Protein AF-A0A090WE42-F1 (afdb_monomer)

Nearest PDB structures (foldseek):
  3zqp-assembly1_C  TM=3.800E-01  e=1.355E+00  Bacillus phage SF6
  2wbl-assembly1_B  TM=4.233E-01  e=5.595E+00  Arabidopsis thaliana
  2e6b-assembly1_A  TM=3.872E-01  e=5.595E+00  Thermus thermophilus HB8
  2nty-assembly1_A  TM=4.345E-01  e=8.236E+00  Arabidopsis thaliana

Radius of gyration: 17.05 Å; Cα contacts (8 Å, |Δi|>4): 42; chains: 1; bounding box: 36×23×44 Å

Secondary structure (DSSP, 8-state):
-------EEEEEEEEETTTEEEEEEEEE-GGG--TTHHHHHHHTT-

pLDDT: mean 90.88, std 10.33, range [43.81, 97.94]

Sequence (46 aa):
MAHGREPRTETLVFESPYNGRVEKTVELFTWEKLDYVDEVKKAFSL

Foldseek 3Di:
DDPADDKDWDWDWDADPPPGIDIDTDIPRPVSDCPCVVVVCVVVVD

Structure (mmCIF, N/CA/C/O backbone):
data_AF-A0A090WE42-F1
#
_entry.id   AF-A0A090WE42-F1
#
loop_
_atom_site.group_PDB
_atom_site.id
_atom_site.type_symbol
_atom_site.label_atom_id
_atom_site.label_alt_id
_atom_site.label_comp_id
_atom_site.label_asym_id
_atom_site.label_entity_id
_atom_site.label_seq_id
_atom_site.pdbx_PDB_ins_code
_atom_site.Cartn_x
_atom_site.Cartn_y
_atom_site.Cartn_z
_atom_site.occupancy
_atom_site.B_iso_or_equiv
_atom_site.auth_seq_id
_atom_site.auth_comp_id
_atom_site.auth_asym_id
_atom_site.auth_atom_id
_atom_site.pdbx_PDB_model_num
ATOM 1 N N . MET A 1 1 ? -13.773 18.840 -2.342 1.00 43.81 1 MET A N 1
ATOM 2 C CA . MET A 1 1 ? -13.435 17.620 -3.106 1.00 43.81 1 MET A CA 1
ATOM 3 C C . MET A 1 1 ? -12.213 17.034 -2.424 1.00 43.81 1 MET A C 1
ATOM 5 O O . MET A 1 1 ? -11.240 17.761 -2.287 1.00 43.81 1 MET A O 1
ATOM 9 N N . ALA A 1 2 ? -12.312 15.839 -1.838 1.00 54.25 2 ALA A N 1
ATOM 10 C CA . ALA A 1 2 ? -11.252 15.294 -0.986 1.00 54.25 2 ALA A CA 1
ATOM 11 C C . ALA A 1 2 ? -9.970 15.058 -1.804 1.00 54.25 2 ALA A C 1
ATOM 13 O O . ALA A 1 2 ? -10.028 14.468 -2.877 1.00 54.25 2 ALA A O 1
ATOM 14 N N . HIS A 1 3 ? -8.829 15.541 -1.310 1.00 69.25 3 HIS A N 1
ATOM 15 C CA . HIS A 1 3 ? -7.527 15.473 -1.988 1.00 69.25 3 HIS A CA 1
ATOM 16 C C . HIS A 1 3 ? -6.826 14.098 -1.867 1.00 69.25 3 HIS A C 1
ATOM 18 O O . HIS A 1 3 ? -5.641 13.998 -2.175 1.00 69.25 3 HIS A O 1
ATOM 24 N N . GLY A 1 4 ? -7.535 13.055 -1.416 1.00 79.62 4 GLY A N 1
ATOM 25 C CA . GLY A 1 4 ? -7.007 11.693 -1.277 1.00 79.62 4 GLY A CA 1
ATOM 26 C C . GLY A 1 4 ? -6.980 10.939 -2.608 1.00 79.62 4 GLY A C 1
ATOM 27 O O . GLY A 1 4 ? -7.780 11.213 -3.507 1.00 79.62 4 GLY A O 1
ATOM 28 N N . ARG A 1 5 ? -6.047 9.992 -2.748 1.00 89.50 5 ARG A N 1
ATOM 29 C CA . ARG A 1 5 ? -5.949 9.109 -3.922 1.00 89.50 5 ARG A CA 1
ATOM 30 C C . ARG A 1 5 ? -6.403 7.704 -3.551 1.00 89.50 5 ARG A C 1
ATOM 32 O O . ARG A 1 5 ? -6.066 7.212 -2.482 1.00 89.50 5 ARG A O 1
ATOM 39 N N . GLU A 1 6 ? -7.140 7.062 -4.451 1.00 91.19 6 GLU A N 1
ATOM 40 C CA . GLU A 1 6 ? -7.621 5.698 -4.240 1.00 91.19 6 GLU A CA 1
ATOM 41 C C . GLU A 1 6 ? -6.452 4.692 -4.293 1.00 91.19 6 GLU A C 1
ATOM 43 O O . GLU A 1 6 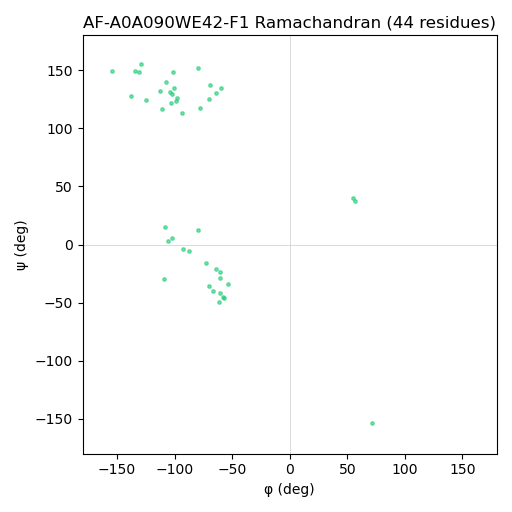? -5.705 4.690 -5.284 1.00 91.19 6 GLU A O 1
ATOM 48 N N . PRO A 1 7 ? -6.267 3.856 -3.250 1.00 9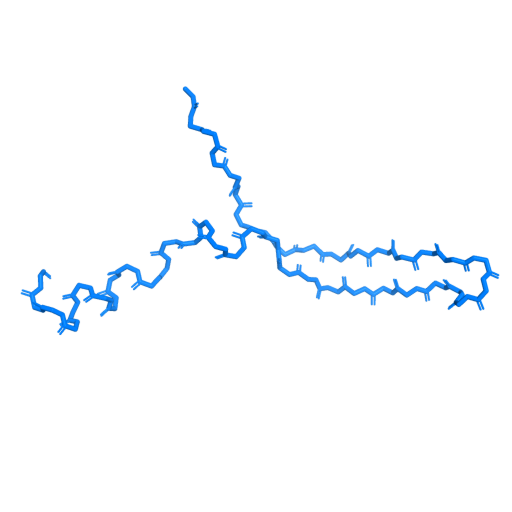5.00 7 PRO A N 1
ATOM 49 C CA . PRO A 1 7 ? -5.269 2.794 -3.249 1.00 95.00 7 PRO A CA 1
ATOM 50 C C . PRO A 1 7 ? -5.522 1.805 -4.381 1.00 95.00 7 PRO A C 1
ATOM 52 O O . PRO A 1 7 ? -6.652 1.373 -4.602 1.00 95.00 7 PRO A O 1
ATOM 55 N N . ARG A 1 8 ? -4.469 1.431 -5.107 1.00 94.50 8 ARG A N 1
ATOM 56 C CA . ARG A 1 8 ? -4.602 0.560 -6.282 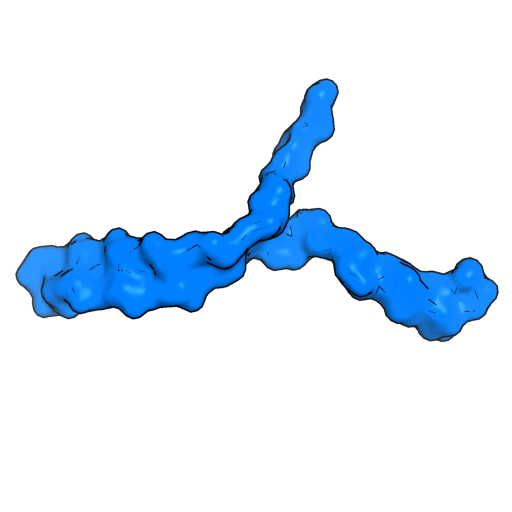1.00 94.50 8 ARG A CA 1
ATOM 57 C C . ARG A 1 8 ? -3.337 -0.223 -6.569 1.00 94.50 8 ARG A C 1
ATOM 59 O O . ARG A 1 8 ? -2.229 0.252 -6.326 1.00 94.50 8 ARG A O 1
ATOM 66 N N . THR A 1 9 ? -3.513 -1.414 -7.121 1.00 96.94 9 THR A N 1
ATOM 67 C CA . THR A 1 9 ? -2.414 -2.275 -7.554 1.00 96.94 9 THR A CA 1
ATOM 68 C C . THR A 1 9 ? -2.216 -2.122 -9.054 1.00 96.94 9 THR A C 1
ATOM 70 O O . THR A 1 9 ? -3.140 -2.341 -9.833 1.00 96.94 9 THR A O 1
ATOM 73 N N . GLU A 1 10 ? -1.005 -1.756 -9.461 1.00 97.19 10 GLU A N 1
ATOM 74 C CA . GLU A 1 10 ? -0.644 -1.556 -10.864 1.00 97.19 10 GLU A CA 1
ATOM 75 C C . GLU A 1 10 ? 0.649 -2.304 -11.193 1.00 97.19 10 GLU A C 1
ATOM 77 O O . GLU A 1 10 ? 1.534 -2.447 -10.348 1.00 97.19 10 GLU A O 1
ATOM 82 N N . THR A 1 11 ? 0.780 -2.763 -12.439 1.00 97.62 11 THR A N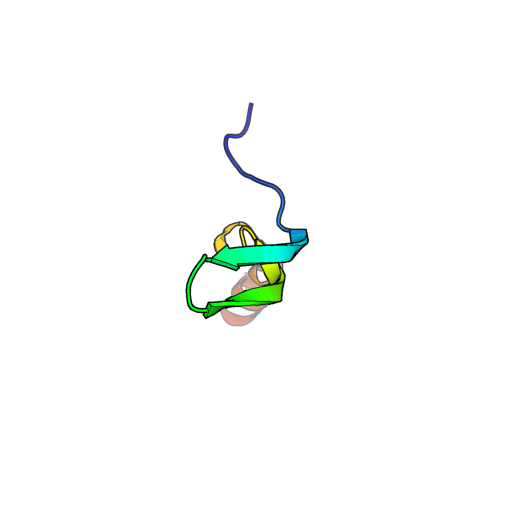 1
ATOM 83 C CA . THR A 1 11 ? 2.063 -3.248 -12.963 1.00 97.62 11 THR A CA 1
ATOM 84 C C . THR A 1 11 ? 2.765 -2.102 -13.669 1.00 97.62 11 THR A C 1
ATOM 86 O O . THR A 1 11 ? 2.294 -1.616 -14.694 1.00 97.62 11 THR A O 1
ATOM 89 N N . LEU A 1 12 ? 3.885 -1.664 -13.100 1.00 95.94 12 LEU A N 1
ATOM 90 C CA . LEU A 1 12 ? 4.697 -0.579 -13.627 1.00 95.94 12 LEU A CA 1
ATOM 91 C C . LEU A 1 12 ? 5.902 -1.140 -14.373 1.00 95.94 12 LEU A C 1
ATOM 93 O O . LEU A 1 12 ? 6.596 -2.037 -13.889 1.00 95.94 12 LEU A O 1
ATOM 97 N N . VAL A 1 13 ? 6.151 -0.571 -15.547 1.00 95.69 13 VAL A N 1
ATOM 98 C CA . VAL A 1 13 ? 7.304 -0.886 -16.385 1.00 95.69 13 VAL A CA 1
ATOM 99 C C . VAL A 1 13 ? 8.322 0.238 -16.231 1.00 95.69 13 VAL A C 1
ATOM 101 O O . VAL A 1 13 ? 8.023 1.400 -16.503 1.00 95.69 13 VAL A O 1
ATOM 104 N N . PHE A 1 14 ? 9.525 -0.109 -15.793 1.00 93.81 14 PHE A N 1
ATOM 105 C CA . PHE A 1 14 ? 10.656 0.79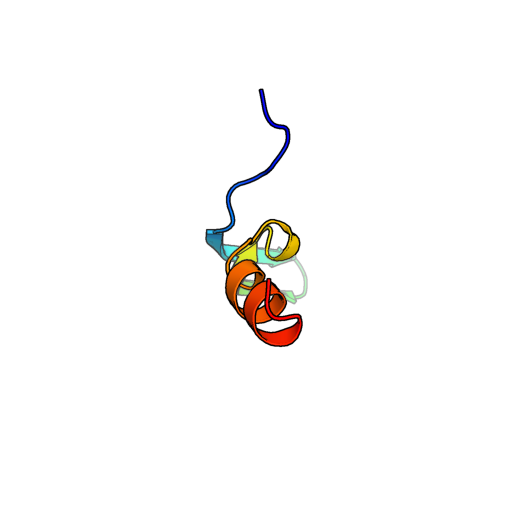8 -15.658 1.00 93.81 14 PHE A CA 1
ATOM 106 C C . PHE A 1 14 ? 11.698 0.425 -16.704 1.00 93.81 14 PHE A C 1
ATOM 108 O O . PHE A 1 14 ? 12.244 -0.677 -16.671 1.00 93.81 14 PHE A O 1
ATOM 115 N N . GLU A 1 15 ? 11.979 1.334 -17.630 1.00 94.38 15 GLU A N 1
ATOM 116 C CA . GLU A 1 15 ? 12.975 1.125 -18.680 1.00 94.38 15 GLU A CA 1
ATOM 117 C C . GLU A 1 15 ? 14.152 2.077 -18.463 1.00 94.38 15 GLU A C 1
ATOM 119 O O . GLU A 1 15 ? 13.962 3.273 -18.232 1.00 94.38 15 GLU A O 1
ATOM 124 N N . SER A 1 16 ? 15.381 1.556 -18.517 1.00 90.69 16 SER A N 1
ATOM 125 C CA . SER A 1 16 ? 16.585 2.386 -18.535 1.00 90.69 16 SER A CA 1
ATOM 126 C C . SER A 1 16 ? 17.586 1.914 -19.596 1.00 90.69 16 SER A C 1
ATOM 128 O O . SER A 1 16 ? 17.679 0.712 -19.859 1.00 90.69 16 SER A O 1
ATOM 130 N N . PRO A 1 17 ? 18.382 2.830 -20.186 1.00 87.94 17 PRO A N 1
ATOM 131 C CA . PRO A 1 17 ? 19.317 2.486 -21.262 1.00 87.94 17 PRO A CA 1
ATOM 132 C C . PRO A 1 17 ? 20.391 1.462 -20.869 1.00 87.94 17 PRO A C 1
ATOM 134 O O . PRO A 1 17 ? 20.943 0.794 -21.736 1.00 87.94 17 PRO A O 1
ATOM 137 N N . TYR A 1 18 ? 20.701 1.351 -19.574 1.00 89.00 18 TYR A N 1
ATOM 138 C CA . TYR A 1 18 ? 21.786 0.510 -19.061 1.00 89.00 18 TYR A CA 1
ATOM 139 C C . TYR A 1 18 ? 21.288 -0.727 -18.311 1.00 89.00 18 TYR A C 1
ATOM 141 O O . TYR A 1 18 ? 21.959 -1.753 -18.323 1.00 89.00 18 TYR A O 1
ATOM 149 N N . ASN A 1 19 ? 20.114 -0.644 -17.674 1.00 82.81 19 ASN A N 1
ATOM 150 C CA . ASN A 1 19 ? 19.578 -1.726 -16.840 1.00 82.81 19 ASN A CA 1
ATOM 151 C C . ASN A 1 19 ? 18.416 -2.475 -17.509 1.00 82.81 19 ASN A C 1
ATOM 153 O O . ASN A 1 19 ? 17.840 -3.372 -16.897 1.0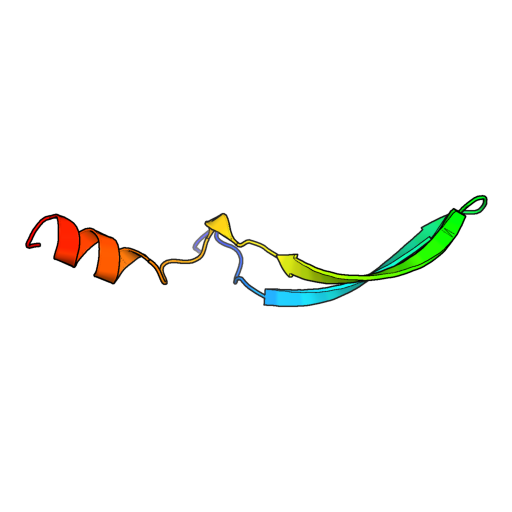0 82.81 19 ASN A O 1
ATOM 157 N N . GLY A 1 20 ? 18.074 -2.129 -18.754 1.00 91.00 20 GLY A N 1
ATOM 158 C CA . GLY A 1 20 ? 17.008 -2.780 -19.507 1.00 91.00 20 GLY A CA 1
ATOM 159 C C . GLY A 1 20 ? 15.613 -2.448 -18.977 1.00 91.00 20 GLY A C 1
ATOM 160 O O . GLY A 1 20 ? 15.382 -1.382 -18.402 1.00 91.00 20 GLY A O 1
ATOM 161 N N . ARG A 1 21 ? 14.670 -3.365 -19.210 1.00 94.88 21 ARG A N 1
ATOM 162 C CA . ARG A 1 21 ? 13.262 -3.253 -18.812 1.00 94.88 21 ARG A CA 1
ATOM 163 C C . ARG A 1 21 ? 12.989 -4.100 -17.577 1.00 94.88 21 ARG A C 1
ATOM 165 O O . ARG A 1 21 ? 13.290 -5.291 -17.560 1.00 94.88 21 ARG A O 1
ATOM 172 N N . VAL A 1 22 ? 12.365 -3.495 -16.575 1.00 95.12 22 VAL A N 1
ATOM 173 C CA . VAL A 1 22 ? 11.934 -4.157 -15.345 1.00 95.12 22 VAL A CA 1
ATOM 174 C C . VAL A 1 22 ? 10.445 -3.923 -15.157 1.00 95.12 22 VAL A C 1
ATOM 176 O O . VAL A 1 22 ? 9.997 -2.782 -15.097 1.00 95.12 22 VAL A O 1
ATOM 179 N N . GLU A 1 23 ? 9.683 -5.001 -15.016 1.00 96.56 23 GLU A N 1
ATOM 180 C CA . GLU A 1 23 ? 8.256 -4.936 -14.700 1.00 96.56 23 GLU A CA 1
ATOM 181 C C . GLU A 1 23 ? 8.040 -5.305 -13.237 1.00 96.56 23 GLU A C 1
ATOM 183 O O . GLU A 1 23 ? 8.578 -6.305 -12.754 1.00 96.56 23 GLU A O 1
ATOM 188 N N . LYS A 1 24 ? 7.276 -4.484 -12.512 1.00 96.38 24 LYS A N 1
ATOM 189 C CA . LYS A 1 24 ? 6.907 -4.756 -11.121 1.00 96.38 24 LYS A CA 1
ATOM 190 C C . LYS A 1 24 ? 5.451 -4.429 -10.865 1.00 96.38 24 LYS A C 1
ATOM 192 O O . LYS A 1 24 ? 5.010 -3.304 -11.084 1.00 96.38 24 LYS A O 1
ATOM 197 N N . THR A 1 25 ? 4.739 -5.396 -10.310 1.00 97.94 25 THR A N 1
ATOM 198 C CA . THR A 1 25 ? 3.429 -5.172 -9.706 1.00 97.94 25 THR A CA 1
ATOM 199 C C . THR A 1 25 ? 3.626 -4.552 -8.326 1.00 97.94 25 THR A C 1
ATOM 201 O O . THR A 1 25 ? 4.267 -5.149 -7.461 1.00 97.94 25 THR A O 1
ATOM 204 N N . VAL A 1 26 ? 3.126 -3.332 -8.139 1.00 96.81 26 VAL A N 1
ATOM 205 C CA . VAL A 1 26 ? 3.244 -2.563 -6.896 1.00 96.81 26 VAL A CA 1
ATOM 206 C C . VAL A 1 26 ? 1.883 -2.052 -6.453 1.00 96.81 26 VAL A C 1
ATOM 208 O O . VAL A 1 26 ? 0.972 -1.859 -7.257 1.00 96.81 26 VAL A O 1
ATOM 211 N N . GLU A 1 27 ? 1.756 -1.812 -5.155 1.00 96.62 27 GLU A N 1
ATOM 212 C CA . GLU A 1 27 ? 0.590 -1.158 -4.583 1.00 96.62 27 GLU A CA 1
ATOM 213 C C . GLU A 1 27 ? 0.878 0.333 -4.368 1.00 96.62 27 GLU A C 1
ATOM 215 O O . GLU A 1 27 ? 1.878 0.703 -3.750 1.00 96.62 27 GLU A O 1
ATOM 220 N N . LEU A 1 28 ? 0.014 1.193 -4.904 1.00 95.81 28 LEU A N 1
ATOM 221 C CA . LEU A 1 28 ? 0.111 2.645 -4.806 1.00 95.81 28 LEU A CA 1
ATOM 222 C C . LEU A 1 28 ? -0.844 3.181 -3.737 1.00 95.81 28 LEU A C 1
ATOM 224 O O . LEU A 1 28 ?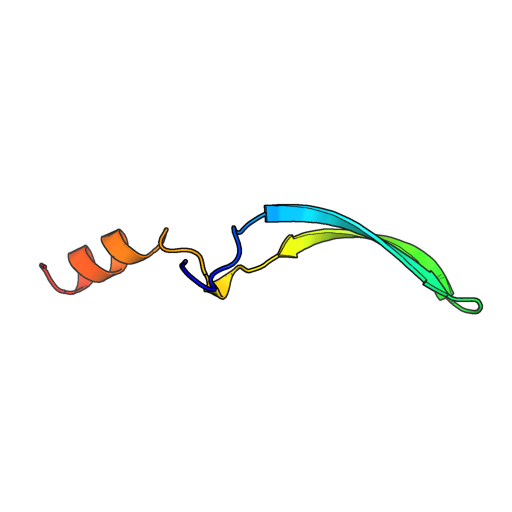 -1.931 2.644 -3.540 1.00 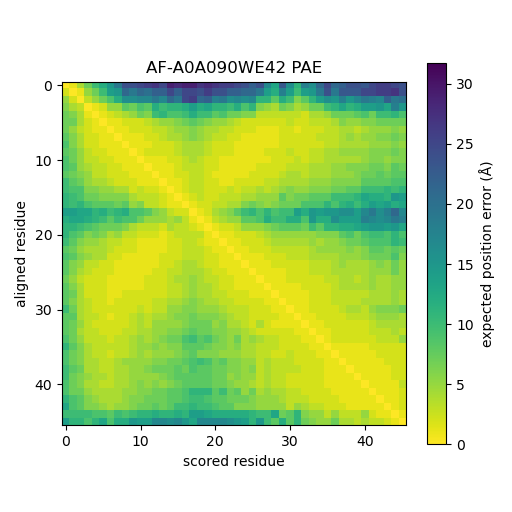95.81 28 LEU A O 1
ATOM 228 N N . PHE A 1 29 ? -0.444 4.285 -3.097 1.00 93.50 29 PHE A N 1
ATOM 229 C CA . PHE A 1 29 ? -1.218 4.991 -2.061 1.00 93.50 29 PHE A CA 1
ATOM 230 C C . PHE A 1 29 ? -1.601 4.110 -0.864 1.00 93.50 29 PHE A C 1
ATOM 232 O O . PHE A 1 29 ? -2.667 4.264 -0.279 1.00 93.50 29 PHE A O 1
ATOM 239 N N . THR A 1 30 ? -0.697 3.216 -0.461 1.00 92.94 30 THR A N 1
ATOM 240 C CA . THR A 1 30 ? -0.870 2.302 0.682 1.00 92.94 30 THR A CA 1
ATOM 241 C C . THR A 1 30 ? -1.229 3.030 1.984 1.00 92.94 30 THR A C 1
ATOM 243 O O . THR A 1 30 ? -2.006 2.515 2.777 1.00 92.94 30 THR A O 1
ATOM 246 N N . TRP A 1 31 ? -0.711 4.246 2.192 1.00 91.69 31 TRP A N 1
ATOM 247 C CA . TRP A 1 31 ? -0.967 5.069 3.383 1.00 91.69 31 TRP A CA 1
ATOM 248 C C . TRP A 1 31 ? -2.370 5.686 3.443 1.00 91.69 31 TRP A C 1
ATOM 250 O O . TRP A 1 31 ? -2.781 6.143 4.503 1.00 91.69 31 TRP A O 1
ATOM 260 N N . GLU A 1 32 ? -3.099 5.711 2.326 1.00 92.50 32 GLU A N 1
ATOM 261 C CA . GLU A 1 32 ? -4.472 6.233 2.263 1.00 92.50 32 GLU A CA 1
ATOM 262 C C . GLU A 1 32 ? -5.512 5.150 2.610 1.00 92.50 32 GLU A C 1
ATOM 264 O O . GLU A 1 32 ? -6.708 5.434 2.699 1.00 92.50 32 GLU A O 1
ATOM 269 N N . LYS A 1 33 ? -5.083 3.894 2.803 1.00 91.69 33 LYS A N 1
ATOM 270 C CA . LYS A 1 33 ? -5.970 2.795 3.189 1.00 91.69 33 LYS A CA 1
ATOM 271 C C . LYS A 1 33 ? -6.474 2.965 4.621 1.00 91.69 33 LYS A C 1
ATOM 273 O O . LYS A 1 33 ? -5.720 3.263 5.542 1.00 91.69 33 LYS A O 1
ATOM 278 N N . LEU A 1 34 ? -7.767 2.704 4.802 1.00 91.81 34 LEU A N 1
ATOM 279 C CA . LEU A 1 34 ? -8.444 2.677 6.104 1.00 91.81 34 LEU A CA 1
ATOM 280 C C . LEU A 1 34 ? -8.825 1.250 6.530 1.00 91.81 34 LEU A C 1
ATOM 282 O O . LEU A 1 34 ? -9.624 1.064 7.444 1.00 91.81 34 LEU A O 1
ATOM 286 N N . ASP A 1 35 ? -8.251 0.240 5.878 1.00 90.69 35 ASP A N 1
ATOM 287 C CA . ASP A 1 35 ? -8.506 -1.184 6.128 1.00 90.69 35 ASP A CA 1
ATOM 288 C C . ASP A 1 35 ? -8.074 -1.644 7.529 1.00 90.69 35 ASP A C 1
ATOM 290 O O . ASP A 1 35 ? -8.609 -2.619 8.051 1.00 90.69 35 ASP A O 1
ATOM 294 N N . TYR A 1 36 ? -7.171 -0.908 8.176 1.00 93.06 36 TYR A N 1
ATOM 295 C CA . TYR A 1 36 ? -6.733 -1.192 9.542 1.00 93.06 36 TYR A CA 1
ATOM 296 C C . TYR A 1 36 ? -7.525 -0.443 10.632 1.00 93.06 36 TYR A C 1
ATOM 298 O O . TYR A 1 36 ? -7.300 -0.665 11.822 1.00 93.06 36 TYR A O 1
ATOM 306 N N . VAL A 1 37 ? -8.464 0.442 10.269 1.00 93.12 37 VAL A N 1
ATOM 307 C CA . VAL A 1 37 ? -9.198 1.281 11.240 1.00 93.12 37 VAL A CA 1
ATOM 308 C C . VAL A 1 37 ? -9.991 0.439 12.237 1.00 93.12 37 VAL A C 1
ATOM 310 O O . VAL A 1 37 ? -9.994 0.747 13.430 1.00 93.12 37 VAL A O 1
ATOM 313 N N . ASP A 1 38 ? -10.642 -0.626 11.778 1.00 93.00 38 ASP A N 1
ATOM 314 C CA . ASP A 1 38 ? -11.458 -1.469 12.652 1.00 93.00 38 ASP A CA 1
ATOM 315 C C . ASP A 1 38 ? -10.602 -2.288 13.626 1.00 93.00 38 ASP A C 1
ATOM 317 O O . ASP A 1 38 ? -10.976 -2.447 14.787 1.00 93.00 38 ASP A O 1
ATOM 321 N N . GLU A 1 39 ? -9.421 -2.739 13.201 1.00 94.88 39 GLU A N 1
ATOM 322 C CA . GLU A 1 39 ? -8.469 -3.426 14.083 1.00 94.88 39 GLU A CA 1
ATOM 323 C C . GLU A 1 39 ? -7.923 -2.483 15.159 1.00 94.88 39 GLU A C 1
ATOM 325 O O . GLU A 1 39 ? -7.837 -2.856 16.331 1.00 94.88 39 GLU A O 1
ATOM 330 N N . VAL A 1 40 ? -7.643 -1.226 14.796 1.00 94.81 40 VAL A N 1
ATOM 331 C CA . VAL A 1 40 ? -7.271 -0.189 15.767 1.00 94.81 40 VAL A CA 1
ATOM 332 C C . VAL A 1 40 ? -8.403 0.038 16.765 1.00 94.81 40 VAL A C 1
ATOM 334 O O . VAL A 1 40 ? -8.162 -0.008 17.967 1.00 94.81 40 VAL A O 1
ATOM 337 N N . LYS A 1 41 ? -9.647 0.222 16.310 1.00 95.81 41 LYS A N 1
ATOM 338 C CA . LYS A 1 41 ? -10.793 0.423 17.215 1.00 95.81 41 LYS A CA 1
ATOM 339 C C . LYS A 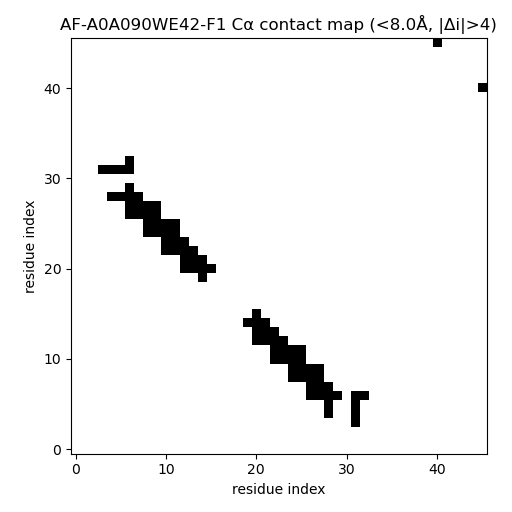1 41 ? -10.960 -0.731 18.201 1.00 95.81 41 LYS A C 1
ATOM 341 O O . LYS A 1 41 ? -11.064 -0.487 19.401 1.00 95.81 41 LYS A O 1
ATOM 346 N N . LYS A 1 42 ? -10.878 -1.979 17.726 1.00 96.62 42 LYS A N 1
ATOM 347 C CA . LYS A 1 42 ? -10.925 -3.174 18.584 1.00 96.62 42 LYS A CA 1
ATOM 348 C C . LYS A 1 42 ? -9.823 -3.164 19.642 1.00 96.62 42 LYS A C 1
ATOM 350 O O . LYS A 1 42 ? -10.110 -3.422 20.808 1.00 96.62 42 LYS A O 1
ATOM 355 N N . ALA A 1 43 ? -8.586 -2.828 19.265 1.00 96.94 43 ALA A N 1
ATOM 356 C CA . ALA A 1 43 ? -7.457 -2.773 20.196 1.00 96.94 43 ALA A CA 1
ATOM 357 C C . ALA A 1 43 ? -7.662 -1.752 21.332 1.00 96.94 43 ALA A C 1
ATOM 359 O O . ALA A 1 43 ? -7.163 -1.958 22.437 1.00 96.94 43 ALA A O 1
ATOM 360 N N . PHE A 1 44 ? -8.428 -0.686 21.081 1.00 96.56 44 PHE A N 1
ATOM 361 C CA . PHE A 1 44 ? -8.757 0.349 22.066 1.00 96.56 44 PHE A CA 1
ATOM 362 C C . PHE A 1 44 ? -10.169 0.224 22.665 1.00 96.56 44 PHE A C 1
ATOM 364 O O . PHE A 1 44 ? -10.557 1.076 23.460 1.00 96.56 44 PHE A O 1
ATOM 371 N N . SER A 1 45 ? -10.919 -0.841 22.344 1.00 94.00 45 SER A N 1
ATOM 372 C CA . SER A 1 45 ? -12.316 -1.042 22.777 1.00 94.00 45 SER A CA 1
ATOM 373 C C . SER A 1 45 ? -13.252 0.130 22.417 1.00 94.00 45 SER A C 1
ATOM 375 O O . SER A 1 45 ? -14.089 0.526 23.230 1.00 94.00 45 SER A O 1
ATOM 377 N N . LEU A 1 46 ? -13.077 0.689 21.211 1.00 86.81 46 LEU A N 1
ATOM 378 C CA . LEU A 1 46 ? -13.864 1.791 20.635 1.00 86.81 46 LEU A CA 1
ATOM 379 C C . LEU A 1 46 ? -14.959 1.312 19.675 1.00 86.81 46 LEU A C 1
ATOM 381 O O . LEU A 1 46 ? -14.769 0.254 19.031 1.00 86.81 46 LEU A O 1
#

Solvent-accessible surface area (backbone atoms only — not comparable to full-atom values): 3091 Å² total; per-residue (Å²): 131,83,91,76,62,82,61,45,76,46,76,46,78,48,75,44,100,85,79,44,76,46,79,45,77,46,75,42,50,68,86,67,59,66,85,58,51,64,60,51,30,57,77,70,76,101

Organism: Nonlabens ulvanivorans (NCBI:txid906888)

Mean predicted aligned error: 5.54 Å